Protein AF-A0A6A5UV47-F1 (afdb_monomer)

Foldseek 3Di:
DPPVLLLVLLVLCCVVVVHDSVLSDDDPVLCPPVVVSVQQGQDLVQWAADPVLQKIWRWHQDDPPDPPSPTDIDIGGADPDPSGPSVSCVVSD

Sequence (93 aa):
LVDIVNLNVAFLLAFIGFLRIGKFTYKDLDLKDIRRFRTENLTRRCVIGLATGDYFVLYLLRSKTDLNNEGVNIVITASYNAACLSQHMANLL

Secondary structure (DSSP, 8-state):
---HHHHHHHHHHHHHTT--GGGT---GGGGSSHHHHHHHS--GGGEEE-TTSSEEEEEES--TT-TT---EEEEEE--SSTT-HHHHHTTT-

pLDDT: mean 79.81, std 11.62, range [48.25, 91.56]

Mean predicted aligned error: 7.03 Å

Organism: NCBI:txid1447943

Nearest PDB structures (foldseek):
  8hl4-assembly1_S28E  TM=4.079E-01  e=5.023E+00  Sulfolobus acidocaldarius DSM 639
  7r6s-assembly1_A  TM=2.804E-01  e=4.427E+00  Stenotrophomonas maltophilia K279a

Structure (mmCIF, N/CA/C/O backbone):
data_AF-A0A6A5UV47-F1
#
_entry.id   AF-A0A6A5UV47-F1
#
loop_
_atom_site.group_PDB
_atom_site.id
_atom_site.type_symbol
_atom_site.label_atom_id
_atom_site.label_alt_id
_atom_site.label_comp_id
_atom_site.label_asym_id
_atom_site.label_entity_id
_atom_site.label_seq_id
_atom_site.pdbx_PDB_ins_code
_atom_site.Cartn_x
_atom_site.Cartn_y
_atom_site.Cartn_z
_atom_site.occupancy
_atom_site.B_iso_or_equiv
_atom_site.auth_seq_id
_atom_site.auth_comp_id
_atom_site.auth_asym_id
_atom_site.auth_atom_id
_atom_site.pdbx_PDB_model_num
ATOM 1 N N . LEU A 1 1 ? 13.228 -12.449 11.684 1.00 48.25 1 LEU A N 1
ATOM 2 C CA . LEU A 1 1 ? 13.992 -11.780 10.611 1.00 48.25 1 LEU A CA 1
ATOM 3 C C . LEU A 1 1 ? 13.114 -10.649 10.095 1.00 48.25 1 LEU A C 1
ATOM 5 O O . LEU A 1 1 ? 11.986 -10.937 9.716 1.00 48.25 1 LEU A O 1
ATOM 9 N N . VAL A 1 2 ? 13.541 -9.388 10.182 1.00 57.12 2 VAL A N 1
ATOM 10 C CA . VAL A 1 2 ? 12.795 -8.295 9.535 1.00 57.12 2 VAL A CA 1
ATOM 11 C C . VAL A 1 2 ? 12.918 -8.511 8.032 1.00 57.12 2 VAL A C 1
ATOM 13 O O . VAL A 1 2 ? 14.027 -8.695 7.537 1.00 57.12 2 VAL A O 1
ATOM 16 N N . ASP A 1 3 ? 11.793 -8.544 7.325 1.00 79.31 3 ASP A N 1
ATOM 17 C CA . ASP A 1 3 ? 11.794 -8.616 5.869 1.00 79.31 3 ASP A CA 1
ATOM 18 C C . ASP A 1 3 ? 12.313 -7.277 5.320 1.00 79.31 3 ASP A C 1
ATOM 20 O O . ASP A 1 3 ? 11.584 -6.284 5.241 1.00 79.31 3 ASP A O 1
ATOM 24 N N . ILE A 1 4 ? 13.617 -7.241 5.023 1.00 80.19 4 ILE A N 1
ATOM 25 C CA . ILE A 1 4 ? 14.340 -6.058 4.537 1.00 80.19 4 ILE A CA 1
ATOM 26 C C . ILE A 1 4 ? 13.684 -5.512 3.261 1.00 80.19 4 ILE A C 1
ATOM 28 O O . ILE A 1 4 ? 13.671 -4.299 3.055 1.00 80.19 4 ILE A O 1
ATOM 32 N N . VAL A 1 5 ? 13.086 -6.377 2.434 1.00 78.12 5 VAL A N 1
ATOM 33 C CA . VAL A 1 5 ? 12.408 -5.970 1.198 1.00 78.12 5 VAL A CA 1
ATOM 34 C C . VAL A 1 5 ? 11.158 -5.156 1.522 1.00 78.12 5 VAL A C 1
ATOM 36 O O . VAL A 1 5 ? 11.018 -4.037 1.026 1.00 78.12 5 VAL A O 1
ATOM 39 N N . ASN A 1 6 ? 10.294 -5.657 2.411 1.00 79.69 6 ASN A N 1
ATOM 40 C CA . ASN A 1 6 ? 9.096 -4.922 2.835 1.00 79.69 6 ASN A CA 1
ATOM 41 C C . ASN A 1 6 ? 9.451 -3.594 3.511 1.00 79.69 6 ASN A C 1
ATOM 43 O O . ASN A 1 6 ? 8.771 -2.592 3.292 1.00 79.69 6 ASN A O 1
ATOM 47 N N . LEU A 1 7 ? 10.521 -3.574 4.314 1.00 83.31 7 LEU A N 1
ATOM 48 C CA . LEU A 1 7 ? 10.968 -2.360 4.989 1.00 83.31 7 LEU A CA 1
ATOM 49 C C . LEU A 1 7 ? 11.461 -1.304 3.988 1.00 83.31 7 LEU A C 1
ATOM 51 O O . LEU A 1 7 ? 11.023 -0.156 4.052 1.00 83.31 7 LEU A O 1
ATOM 55 N N . ASN A 1 8 ? 12.319 -1.689 3.040 1.00 84.31 8 ASN A N 1
ATOM 56 C CA . ASN A 1 8 ? 12.830 -0.782 2.010 1.00 84.31 8 ASN A CA 1
ATOM 57 C C . ASN A 1 8 ? 11.696 -0.202 1.166 1.00 84.31 8 ASN A C 1
ATOM 59 O O . ASN A 1 8 ? 11.671 0.998 0.889 1.00 84.31 8 ASN A O 1
ATOM 63 N N . VAL A 1 9 ? 10.718 -1.031 0.807 1.00 82.06 9 VAL A N 1
ATOM 64 C CA . VAL A 1 9 ? 9.581 -0.559 0.022 1.00 82.06 9 VAL A CA 1
ATOM 65 C C . VAL A 1 9 ? 8.686 0.364 0.837 1.00 82.06 9 VAL A C 1
ATOM 67 O O . VAL A 1 9 ? 8.257 1.389 0.317 1.00 82.06 9 VAL A O 1
ATOM 7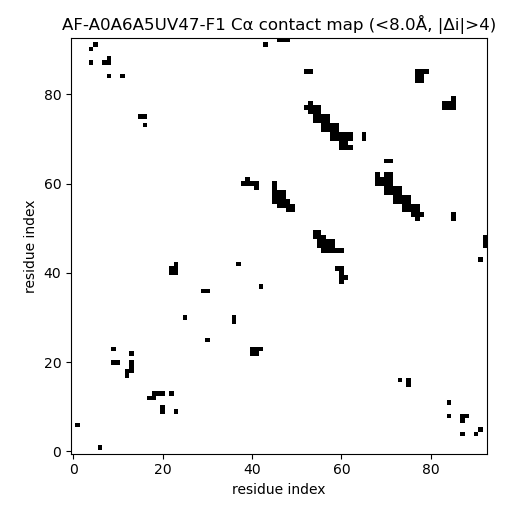0 N N . ALA A 1 10 ? 8.432 0.064 2.111 1.00 86.69 10 ALA A N 1
ATOM 71 C CA . ALA A 1 10 ? 7.671 0.955 2.981 1.00 86.69 10 ALA A CA 1
ATOM 72 C C . ALA A 1 10 ? 8.303 2.354 3.055 1.00 86.69 10 ALA A C 1
ATOM 74 O O . ALA A 1 10 ? 7.593 3.353 2.939 1.00 86.69 10 ALA A O 1
ATOM 75 N N . PHE A 1 11 ? 9.632 2.442 3.184 1.00 86.75 11 PHE A N 1
ATOM 76 C CA . PHE A 1 11 ? 10.343 3.723 3.142 1.00 86.75 11 PHE A CA 1
ATOM 77 C C . PHE A 1 11 ? 10.215 4.425 1.793 1.00 86.75 11 PHE A C 1
ATOM 79 O O . PHE A 1 11 ? 9.963 5.628 1.748 1.00 86.75 11 PHE A O 1
ATOM 86 N N . LEU A 1 12 ? 10.349 3.683 0.700 1.00 83.81 12 LEU A N 1
ATOM 87 C CA . LEU A 1 12 ? 10.304 4.239 -0.644 1.00 83.81 12 LEU A CA 1
ATOM 88 C C . LEU A 1 12 ? 8.898 4.736 -1.022 1.00 83.81 12 LEU A C 1
ATOM 90 O O . LEU A 1 12 ? 8.753 5.840 -1.545 1.00 83.81 12 LEU A O 1
ATOM 94 N N . LEU A 1 13 ? 7.854 3.975 -0.677 1.00 85.75 13 LEU A N 1
ATOM 95 C CA . LEU A 1 13 ? 6.453 4.383 -0.819 1.00 85.75 13 LEU A CA 1
ATOM 96 C C . LEU A 1 13 ? 6.115 5.572 0.075 1.00 85.75 13 LEU A C 1
ATOM 98 O O . LEU A 1 13 ? 5.397 6.472 -0.356 1.00 85.75 13 LEU A O 1
ATOM 102 N N . ALA A 1 14 ? 6.633 5.598 1.306 1.00 89.12 14 ALA A N 1
ATOM 103 C CA . ALA A 1 14 ? 6.470 6.744 2.189 1.00 89.12 14 ALA A CA 1
ATOM 104 C C . ALA A 1 14 ? 7.095 8.006 1.584 1.00 89.12 14 ALA A C 1
ATOM 106 O O . ALA A 1 14 ? 6.455 9.054 1.559 1.00 89.12 14 ALA A O 1
ATOM 107 N N . PHE A 1 15 ? 8.307 7.893 1.040 1.00 87.62 15 PHE A N 1
ATOM 108 C CA . PHE A 1 15 ? 9.002 9.006 0.405 1.00 87.62 15 PHE A CA 1
ATOM 109 C C . PHE A 1 15 ? 8.266 9.514 -0.844 1.00 87.62 15 PHE A C 1
ATOM 111 O O . PHE A 1 15 ? 7.934 10.693 -0.918 1.00 87.62 15 PHE A O 1
ATOM 118 N N . ILE A 1 16 ? 7.948 8.630 -1.793 1.00 84.69 16 ILE A N 1
ATOM 119 C CA . ILE A 1 16 ? 7.361 9.016 -3.089 1.00 84.69 16 ILE A CA 1
ATOM 120 C C . ILE A 1 16 ? 5.890 9.412 -2.966 1.00 84.69 16 ILE A C 1
ATOM 122 O O . ILE A 1 16 ? 5.443 10.349 -3.619 1.00 84.69 16 ILE A O 1
ATOM 126 N N . GLY A 1 17 ? 5.136 8.732 -2.102 1.00 83.69 17 GLY A N 1
ATOM 127 C CA . GLY A 1 17 ? 3.741 9.065 -1.825 1.00 83.69 17 GLY A CA 1
ATOM 128 C C . GLY A 1 17 ? 3.562 10.239 -0.861 1.00 83.69 17 GLY A C 1
ATOM 129 O O . GLY A 1 17 ? 2.425 10.538 -0.501 1.00 83.69 17 GLY A O 1
ATOM 130 N N . PHE A 1 18 ? 4.650 10.867 -0.391 1.00 87.50 18 PHE A N 1
ATOM 131 C CA . PHE A 1 18 ? 4.634 11.888 0.665 1.00 87.50 18 PHE A CA 1
ATOM 132 C C . PHE A 1 18 ? 3.845 11.444 1.913 1.00 87.50 18 PHE A C 1
ATOM 134 O O . PHE A 1 18 ? 3.139 12.222 2.562 1.00 87.50 18 PHE A O 1
ATOM 141 N N . LEU A 1 19 ? 3.955 10.160 2.258 1.00 88.06 19 LEU A N 1
ATOM 142 C CA . LEU A 1 19 ? 3.277 9.548 3.393 1.00 88.06 19 LEU A CA 1
ATOM 143 C C . LEU A 1 19 ? 4.214 9.473 4.596 1.00 88.06 19 LEU A C 1
ATOM 145 O O . LEU A 1 19 ? 5.429 9.336 4.492 1.00 88.06 19 LEU A O 1
ATOM 149 N N . ARG A 1 20 ? 3.629 9.495 5.791 1.00 90.19 20 ARG A N 1
ATOM 150 C CA . ARG A 1 20 ? 4.386 9.218 7.016 1.00 90.19 20 ARG A CA 1
ATOM 151 C C . ARG A 1 20 ? 4.721 7.729 7.077 1.00 90.19 20 ARG A C 1
ATOM 153 O O . ARG A 1 20 ? 3.821 6.912 6.910 1.00 90.19 20 ARG A O 1
ATOM 160 N N . ILE A 1 21 ? 5.959 7.378 7.438 1.00 89.31 21 ILE A N 1
ATOM 161 C CA . ILE A 1 21 ? 6.384 5.972 7.595 1.00 89.31 21 ILE A CA 1
ATOM 162 C C . ILE A 1 21 ? 5.497 5.180 8.569 1.00 89.31 21 ILE A C 1
ATOM 164 O O . ILE A 1 21 ? 5.239 4.000 8.356 1.00 89.31 21 ILE A O 1
ATOM 168 N N . GLY A 1 22 ? 4.922 5.858 9.569 1.00 88.62 22 GLY A N 1
ATOM 169 C CA . GLY A 1 22 ? 3.931 5.295 10.493 1.00 88.62 22 GLY A CA 1
ATOM 170 C C . GLY A 1 22 ? 2.632 4.797 9.845 1.00 88.62 22 GLY A C 1
ATOM 171 O O . GLY A 1 22 ? 1.772 4.282 10.543 1.00 88.62 22 GLY A O 1
ATOM 172 N N . LYS A 1 23 ? 2.448 4.970 8.529 1.00 87.44 23 LYS A N 1
ATOM 173 C CA . LYS A 1 23 ? 1.363 4.342 7.761 1.00 87.44 23 LYS A CA 1
ATOM 174 C C . LYS A 1 23 ? 1.658 2.902 7.352 1.00 87.44 23 LYS A C 1
ATOM 176 O O . LYS A 1 23 ? 0.720 2.199 7.005 1.00 87.44 23 LYS A O 1
ATOM 181 N N . PHE A 1 24 ? 2.920 2.484 7.405 1.00 86.56 24 PHE A N 1
ATOM 182 C CA . PHE A 1 24 ? 3.376 1.147 7.023 1.00 86.56 24 PHE A CA 1
ATOM 183 C C . PHE A 1 24 ? 3.903 0.335 8.213 1.00 86.56 24 PHE A C 1
ATOM 185 O O . PHE A 1 24 ? 4.157 -0.859 8.074 1.00 86.56 24 PHE A O 1
ATOM 192 N N . THR A 1 25 ? 4.083 0.968 9.375 1.00 87.31 25 THR A N 1
ATOM 193 C CA . THR A 1 25 ? 4.497 0.309 10.615 1.00 87.31 25 THR A CA 1
ATOM 194 C C . THR A 1 25 ? 3.318 0.199 11.574 1.00 87.31 25 THR A C 1
ATOM 196 O O . THR A 1 25 ? 2.559 1.148 11.761 1.00 87.31 25 THR A O 1
ATOM 199 N N . TYR A 1 26 ? 3.169 -0.975 12.183 1.00 88.44 26 TYR A N 1
ATOM 200 C CA . TYR A 1 26 ? 2.005 -1.333 12.992 1.00 88.44 26 TYR A CA 1
ATOM 201 C C . TYR A 1 26 ? 2.434 -1.794 14.375 1.00 88.44 26 TYR A C 1
ATOM 203 O O . TYR A 1 26 ? 3.497 -2.397 14.529 1.00 88.44 26 TYR A O 1
ATOM 211 N N . LYS A 1 27 ? 1.603 -1.519 15.377 1.00 88.81 27 LYS A N 1
ATOM 212 C CA . LYS A 1 27 ? 1.759 -2.055 16.729 1.00 88.8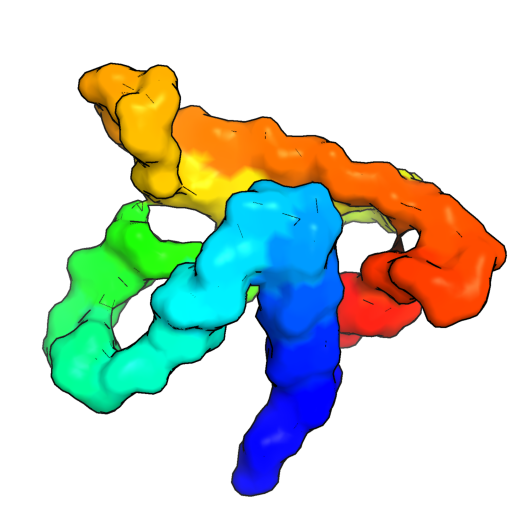1 27 LYS A CA 1
ATOM 213 C C . LYS A 1 27 ? 0.932 -3.328 16.864 1.00 88.81 27 LYS A C 1
ATOM 215 O O . LYS A 1 27 ? -0.114 -3.463 16.235 1.00 88.81 27 LYS A O 1
ATOM 220 N N . ASP A 1 28 ? 1.319 -4.209 17.780 1.00 88.75 28 ASP A N 1
ATOM 221 C CA . ASP A 1 28 ? 0.566 -5.444 18.053 1.00 88.75 28 ASP A CA 1
ATOM 222 C C . ASP A 1 28 ? -0.893 -5.176 18.450 1.00 88.75 28 ASP A C 1
ATOM 224 O O . ASP A 1 28 ? -1.797 -5.945 18.129 1.00 88.75 28 ASP A O 1
ATOM 228 N N . LEU A 1 29 ? -1.144 -4.046 19.120 1.00 88.31 29 LEU A N 1
ATOM 229 C CA . LEU A 1 29 ? -2.4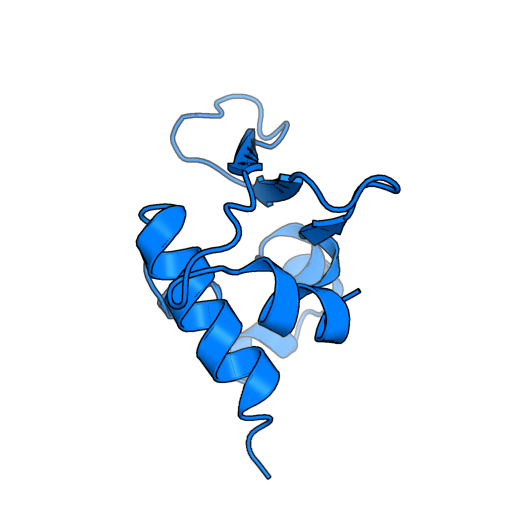94 -3.610 19.479 1.00 88.31 29 LEU A CA 1
ATOM 230 C C . LEU A 1 29 ? -3.375 -3.336 18.255 1.00 88.31 29 LEU A C 1
ATOM 232 O O . LEU A 1 29 ? -4.575 -3.596 18.323 1.00 88.31 29 LEU A O 1
ATOM 236 N N . ASP A 1 30 ? -2.794 -2.867 17.149 1.00 83.94 30 ASP A N 1
ATOM 237 C CA . ASP A 1 30 ? -3.528 -2.582 15.914 1.00 83.94 30 ASP A CA 1
ATOM 238 C C . ASP A 1 30 ? -4.029 -3.880 15.260 1.00 83.94 30 ASP A C 1
ATOM 240 O O . ASP A 1 30 ? -5.037 -3.877 14.559 1.00 83.94 30 ASP A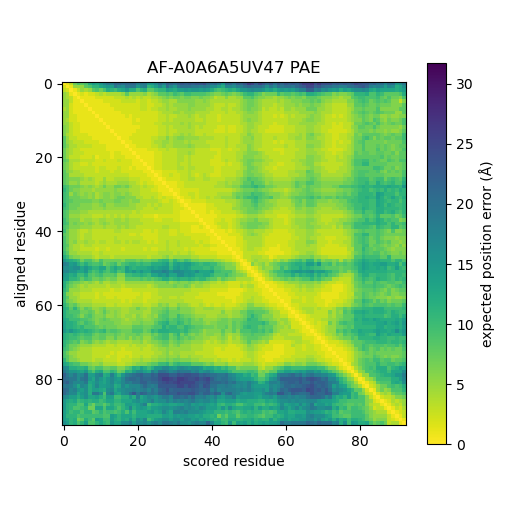 O 1
ATOM 244 N N . LEU A 1 31 ? -3.362 -5.007 15.533 1.00 86.31 31 LEU A N 1
ATOM 245 C CA . LEU A 1 31 ? -3.680 -6.323 14.978 1.00 86.31 31 LEU A CA 1
ATOM 246 C C . LEU A 1 31 ? -4.755 -7.082 15.773 1.00 86.31 31 LEU A C 1
ATOM 248 O O . LEU A 1 31 ? -5.219 -8.125 15.312 1.00 86.31 31 LEU A O 1
ATOM 252 N N . LYS A 1 32 ? -5.181 -6.573 16.940 1.00 91.12 32 LYS A N 1
ATOM 253 C CA . LYS A 1 32 ? -6.215 -7.219 17.773 1.00 91.12 32 LYS A CA 1
ATOM 254 C C . LYS A 1 32 ? -7.571 -7.312 17.073 1.00 91.12 32 LYS A C 1
ATOM 256 O O . LYS A 1 32 ? -8.271 -8.305 17.240 1.00 91.12 32 LYS A O 1
ATOM 261 N N . ASP A 1 33 ? -7.926 -6.304 16.279 1.00 91.38 33 ASP A N 1
ATOM 262 C CA . ASP A 1 33 ? -9.111 -6.320 15.419 1.00 91.38 33 ASP A CA 1
ATOM 263 C C . ASP A 1 33 ? -8.677 -6.369 13.953 1.00 91.38 33 ASP A C 1
ATOM 265 O O . ASP A 1 33 ? -8.525 -5.351 13.279 1.00 91.38 33 ASP A O 1
ATOM 269 N N . ILE A 1 34 ? -8.478 -7.587 13.447 1.00 88.62 34 ILE A N 1
ATOM 270 C CA . ILE A 1 34 ? -7.986 -7.829 12.084 1.00 88.62 34 ILE A CA 1
ATOM 271 C C . ILE A 1 34 ? -8.932 -7.249 11.023 1.00 88.62 34 ILE A C 1
ATOM 273 O O . ILE A 1 34 ? -8.474 -6.810 9.963 1.00 88.62 34 ILE A O 1
ATOM 277 N N . ARG A 1 35 ? -10.250 -7.253 11.274 1.00 87.94 35 ARG A N 1
ATOM 278 C CA . ARG A 1 35 ? -11.232 -6.747 10.304 1.00 87.94 35 ARG A CA 1
ATOM 279 C C . ARG A 1 35 ? -11.052 -5.250 10.136 1.00 87.94 35 ARG A C 1
ATOM 281 O O . ARG A 1 35 ? -10.825 -4.793 9.015 1.00 87.94 35 ARG A O 1
ATOM 288 N N . ARG A 1 36 ? -11.062 -4.526 11.257 1.00 86.81 36 ARG A N 1
ATOM 289 C CA . ARG A 1 36 ? -10.826 -3.085 11.279 1.00 86.81 36 ARG A CA 1
ATOM 290 C C . ARG A 1 36 ? -9.437 -2.736 10.758 1.00 86.81 36 ARG A C 1
ATOM 292 O O . ARG A 1 36 ? -9.301 -1.827 9.941 1.00 86.81 36 ARG A O 1
ATOM 299 N N . PHE A 1 37 ? -8.424 -3.501 11.164 1.00 89.00 37 PHE A N 1
ATOM 300 C CA . PHE A 1 37 ? -7.048 -3.310 10.730 1.00 89.00 37 PHE A CA 1
ATOM 301 C C . PHE A 1 37 ? -6.943 -3.308 9.210 1.00 89.00 37 PHE A C 1
ATOM 303 O O . PHE A 1 37 ? -6.411 -2.363 8.634 1.00 89.00 37 PHE A O 1
ATOM 310 N N . ARG A 1 38 ? -7.504 -4.333 8.556 1.00 85.44 38 ARG A N 1
ATOM 311 C CA . ARG A 1 38 ? -7.488 -4.435 7.098 1.00 85.44 38 ARG A CA 1
ATOM 312 C C . ARG A 1 38 ? -8.158 -3.215 6.473 1.00 85.44 38 ARG A C 1
ATOM 314 O O . ARG A 1 38 ? -7.566 -2.618 5.581 1.00 85.44 38 ARG A O 1
ATOM 321 N N . THR A 1 39 ? -9.351 -2.832 6.925 1.00 85.19 39 THR A N 1
ATOM 322 C CA . THR A 1 39 ? -10.136 -1.738 6.324 1.00 85.19 39 THR A CA 1
ATOM 323 C C . THR A 1 39 ? -9.569 -0.340 6.548 1.00 85.19 39 THR A C 1
ATOM 325 O O . THR A 1 39 ? -9.848 0.540 5.744 1.00 85.19 39 THR A O 1
ATOM 328 N N . GLU A 1 40 ? -8.789 -0.118 7.607 1.00 84.19 40 GLU A N 1
ATOM 329 C CA . GLU A 1 40 ? -8.315 1.226 7.970 1.00 84.19 40 GLU A CA 1
ATOM 330 C C . GLU A 1 40 ? -6.822 1.455 7.693 1.00 84.19 40 GLU A C 1
ATOM 332 O O . GLU A 1 40 ? -6.392 2.609 7.627 1.00 84.19 40 GLU A O 1
ATOM 337 N N . ASN A 1 41 ? -6.031 0.391 7.510 1.00 87.94 41 ASN A N 1
ATOM 338 C CA . ASN A 1 41 ? -4.575 0.483 7.389 1.00 87.94 41 ASN A CA 1
ATOM 339 C C . ASN A 1 41 ? -4.037 0.083 6.012 1.00 87.94 41 ASN A C 1
ATOM 341 O O . ASN A 1 41 ? -4.611 -0.728 5.280 1.00 87.94 41 ASN A O 1
ATOM 345 N N . LEU A 1 42 ? -2.882 0.660 5.681 1.00 88.69 42 LEU A N 1
ATOM 346 C CA . LEU A 1 42 ? -2.241 0.544 4.379 1.00 88.69 42 LEU A CA 1
ATOM 347 C C . LEU A 1 42 ? -1.408 -0.737 4.271 1.00 88.69 42 LEU A C 1
ATOM 349 O O . LEU A 1 42 ? -0.204 -0.772 4.513 1.00 88.69 42 LEU A O 1
ATOM 353 N N . THR A 1 43 ? -2.056 -1.829 3.908 1.00 87.88 43 THR A N 1
ATOM 354 C CA . THR A 1 43 ? -1.391 -3.136 3.802 1.00 87.88 43 THR A CA 1
ATOM 355 C C . THR A 1 43 ? -0.934 -3.417 2.368 1.00 87.88 43 THR A C 1
ATOM 357 O O . THR A 1 43 ? -1.291 -2.692 1.444 1.00 87.88 43 THR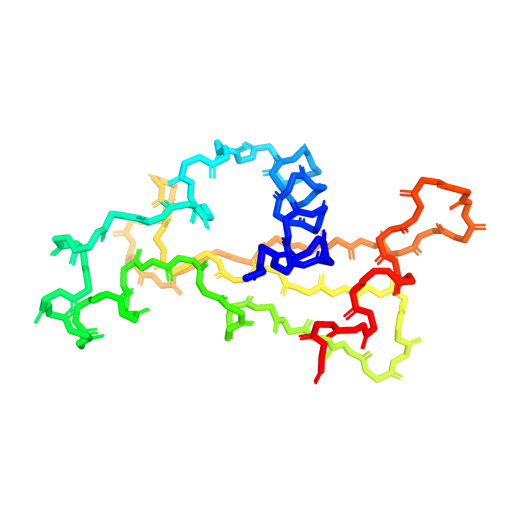 A O 1
ATOM 360 N N . ARG A 1 44 ? -0.189 -4.510 2.148 1.00 83.00 44 ARG A N 1
ATOM 361 C CA . ARG A 1 44 ? 0.250 -4.949 0.805 1.00 83.00 44 ARG A CA 1
ATOM 362 C C . ARG A 1 44 ? -0.906 -5.051 -0.204 1.00 83.00 44 ARG A C 1
ATOM 364 O O . ARG A 1 44 ? -0.713 -4.758 -1.370 1.00 83.00 44 ARG A O 1
ATOM 371 N N . ARG A 1 45 ? -2.129 -5.355 0.250 1.00 86.31 45 ARG A N 1
ATOM 372 C CA . ARG A 1 45 ? -3.340 -5.411 -0.597 1.00 86.31 45 ARG A CA 1
ATOM 373 C C . ARG A 1 45 ? -3.722 -4.075 -1.250 1.00 86.31 45 ARG A C 1
ATOM 375 O O . ARG A 1 45 ? -4.524 -4.054 -2.171 1.00 86.31 45 ARG A O 1
ATOM 382 N N . CYS A 1 46 ? -3.224 -2.970 -0.703 1.00 88.38 46 CYS A N 1
ATOM 383 C CA . CYS A 1 46 ? -3.452 -1.624 -1.212 1.00 88.38 46 CYS A CA 1
ATOM 384 C C . CYS A 1 46 ? -2.496 -1.275 -2.355 1.00 88.38 46 CYS A C 1
ATOM 386 O O . CYS A 1 46 ? -2.625 -0.210 -2.947 1.00 88.38 46 CYS A O 1
ATOM 388 N N . VAL A 1 47 ? -1.524 -2.139 -2.640 1.00 86.69 47 VAL A N 1
ATOM 389 C CA . VAL A 1 47 ? -0.615 -2.010 -3.769 1.00 86.69 47 VAL A CA 1
ATOM 390 C C . VAL A 1 47 ? -1.184 -2.817 -4.927 1.00 86.69 47 VAL A C 1
ATOM 392 O O . VAL A 1 47 ? -1.362 -4.028 -4.818 1.00 86.69 47 VAL A O 1
ATOM 395 N N . ILE A 1 48 ? -1.460 -2.144 -6.038 1.00 86.62 48 ILE A N 1
ATOM 396 C CA . ILE A 1 48 ? -1.983 -2.752 -7.259 1.00 86.62 48 ILE A CA 1
ATOM 397 C C . ILE A 1 48 ? -0.918 -2.595 -8.340 1.00 86.62 48 ILE A C 1
ATOM 399 O O . ILE A 1 48 ? -0.661 -1.490 -8.823 1.00 86.62 48 ILE A O 1
ATOM 403 N N . GLY A 1 49 ? -0.277 -3.707 -8.689 1.00 77.06 49 GLY A N 1
ATOM 404 C CA . GLY A 1 49 ? 0.633 -3.789 -9.825 1.00 77.06 49 GLY A CA 1
ATOM 405 C C . GLY A 1 49 ? -0.135 -3.950 -11.128 1.00 77.06 49 GLY A C 1
ATOM 406 O O . GLY A 1 49 ? -1.155 -4.637 -11.169 1.00 77.06 49 GLY A O 1
ATOM 407 N N . LEU A 1 50 ? 0.355 -3.327 -12.196 1.00 71.25 50 LEU A N 1
ATOM 408 C CA . LEU A 1 50 ? -0.223 -3.462 -13.530 1.00 71.25 50 LEU A CA 1
ATOM 409 C C . LEU A 1 50 ? 0.686 -4.290 -14.427 1.00 71.25 50 LEU A C 1
ATOM 411 O O . LEU A 1 50 ? 1.903 -4.293 -14.259 1.00 71.25 50 LEU A O 1
ATOM 415 N N . ALA A 1 51 ? 0.074 -4.993 -15.381 1.00 67.31 51 ALA A N 1
ATOM 416 C CA . ALA A 1 51 ? 0.728 -6.023 -16.188 1.00 67.31 51 ALA A CA 1
ATOM 417 C C . ALA A 1 51 ? 1.956 -5.528 -16.971 1.00 67.31 51 ALA A C 1
ATOM 419 O O . ALA A 1 51 ? 2.842 -6.324 -17.265 1.00 67.31 51 ALA A O 1
ATOM 420 N N . THR A 1 52 ? 2.025 -4.235 -17.295 1.00 69.50 52 THR A N 1
ATOM 421 C CA . THR A 1 52 ? 3.157 -3.659 -18.031 1.00 69.50 52 THR A CA 1
ATOM 422 C C . THR A 1 52 ? 4.344 -3.303 -17.133 1.00 69.50 52 THR A C 1
ATOM 424 O O . THR A 1 52 ? 5.449 -3.132 -17.631 1.00 69.50 52 THR A O 1
ATOM 427 N N . GLY A 1 53 ? 4.153 -3.211 -15.810 1.00 69.50 53 GLY A N 1
ATOM 428 C CA . GLY A 1 53 ? 5.211 -2.860 -14.853 1.00 69.50 53 GLY A CA 1
ATOM 429 C C . GLY A 1 53 ? 5.657 -1.392 -14.885 1.00 69.50 53 GLY A C 1
ATOM 430 O O . GLY A 1 53 ? 6.494 -0.997 -14.074 1.00 69.50 53 GLY A O 1
ATOM 431 N N . ASP A 1 54 ? 5.081 -0.572 -15.769 1.00 76.75 54 ASP A N 1
ATOM 432 C CA . ASP A 1 54 ? 5.466 0.835 -15.954 1.00 76.75 54 ASP A CA 1
ATOM 433 C C . ASP A 1 54 ? 4.990 1.737 -14.813 1.00 76.75 54 ASP A C 1
ATOM 435 O O . ASP A 1 54 ? 5.511 2.830 -14.595 1.00 76.75 54 ASP A O 1
ATOM 439 N N . TYR A 1 55 ? 3.973 1.302 -14.076 1.00 80.44 55 TYR A N 1
ATOM 440 C CA . TYR A 1 55 ? 3.463 1.992 -12.905 1.00 80.44 55 TYR A CA 1
ATOM 441 C C . TYR A 1 55 ? 2.718 1.024 -11.993 1.00 80.44 55 TYR A C 1
ATOM 443 O O . TYR A 1 55 ? 2.299 -0.066 -12.388 1.00 80.44 55 TYR A O 1
ATOM 451 N N . PHE A 1 56 ? 2.536 1.449 -10.753 1.00 84.75 56 PHE A N 1
ATOM 452 C CA . PHE A 1 56 ? 1.658 0.789 -9.805 1.00 84.75 56 PHE A CA 1
ATOM 453 C C . PHE A 1 56 ? 0.788 1.831 -9.110 1.00 84.75 56 PHE A C 1
ATOM 455 O O . PHE A 1 56 ? 1.080 3.031 -9.107 1.00 84.75 56 PHE A O 1
ATOM 462 N N . VAL A 1 57 ? -0.304 1.359 -8.525 1.00 88.69 57 VAL A N 1
ATOM 463 C CA . VAL A 1 57 ? -1.244 2.200 -7.796 1.00 88.69 57 VAL A CA 1
ATOM 464 C C . VAL A 1 57 ? -1.176 1.846 -6.323 1.00 88.69 57 VAL A C 1
ATOM 466 O O . VAL A 1 57 ? -1.292 0.683 -5.941 1.00 88.69 57 VAL A O 1
ATOM 469 N N . LEU A 1 58 ? -0.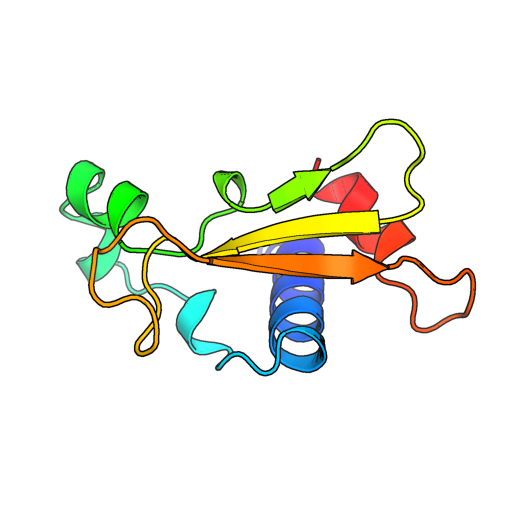990 2.863 -5.490 1.00 90.62 58 LEU A N 1
ATOM 470 C CA . LEU A 1 58 ? -1.163 2.766 -4.052 1.00 90.62 58 LEU A CA 1
ATOM 471 C C . LEU A 1 58 ? -2.544 3.320 -3.693 1.00 90.62 58 LEU A C 1
ATOM 473 O O . LEU A 1 58 ? -2.777 4.527 -3.757 1.00 90.62 58 LEU A O 1
ATOM 477 N N . TYR A 1 59 ? -3.455 2.434 -3.311 1.00 91.56 59 TYR A N 1
ATOM 478 C CA . TYR A 1 59 ? -4.808 2.783 -2.901 1.00 91.56 59 TYR A CA 1
ATOM 479 C C . TYR A 1 59 ? -4.867 3.102 -1.403 1.00 91.56 59 TYR A C 1
ATOM 481 O O . TYR A 1 59 ? -4.765 2.228 -0.537 1.00 91.56 59 TYR A O 1
ATOM 489 N N . LEU A 1 60 ? -5.049 4.378 -1.082 1.00 89.75 60 LEU A N 1
ATOM 490 C CA . LEU A 1 60 ? -5.264 4.851 0.275 1.00 89.75 60 LEU A CA 1
ATOM 491 C C . LEU A 1 60 ? -6.731 4.672 0.659 1.00 89.75 60 LEU A C 1
ATOM 493 O O . LEU A 1 60 ? -7.580 5.436 0.222 1.00 89.75 60 LEU A O 1
ATOM 497 N N . LEU A 1 61 ? -7.009 3.719 1.548 1.00 86.69 61 LEU A N 1
ATOM 498 C CA . LEU A 1 61 ? -8.359 3.443 2.065 1.00 86.69 61 LEU A CA 1
ATOM 499 C C . LEU A 1 61 ? -9.005 4.638 2.783 1.00 86.69 61 LEU A C 1
ATOM 501 O O . LEU A 1 61 ? -10.223 4.717 2.867 1.00 86.69 61 LEU A O 1
ATOM 505 N N . ARG A 1 62 ? -8.189 5.536 3.348 1.00 82.00 62 ARG A N 1
ATOM 506 C CA . ARG A 1 62 ? -8.646 6.782 3.969 1.00 82.00 62 ARG A CA 1
ATOM 507 C C . ARG A 1 62 ? -7.682 7.912 3.665 1.00 82.00 62 ARG A C 1
ATOM 509 O O . ARG A 1 62 ? -6.489 7.814 3.971 1.00 82.00 62 ARG A O 1
ATOM 516 N N . SER A 1 63 ? -8.221 9.010 3.154 1.00 81.81 63 SER A N 1
ATOM 517 C CA . SER A 1 63 ? -7.507 10.273 2.997 1.00 81.81 63 SER A CA 1
ATOM 518 C C . SER A 1 63 ? -8.244 11.387 3.726 1.00 81.81 63 SER A C 1
ATOM 520 O O . SER A 1 63 ? -9.465 11.397 3.799 1.00 81.81 63 SER A O 1
ATOM 522 N N . LYS A 1 64 ? -7.503 12.375 4.233 1.00 81.00 64 LYS A N 1
ATOM 523 C CA . LYS A 1 64 ? -8.111 13.593 4.795 1.00 81.00 64 LYS A CA 1
ATOM 524 C C . LYS A 1 64 ? -8.852 14.422 3.743 1.00 81.00 64 LYS A C 1
ATOM 526 O O . LYS A 1 64 ? -9.684 15.242 4.101 1.00 81.00 64 LYS A O 1
ATOM 531 N N . THR A 1 65 ? -8.498 14.243 2.473 1.00 80.94 65 THR A N 1
ATOM 532 C CA . THR A 1 65 ? -9.116 14.931 1.333 1.00 80.94 65 THR A CA 1
ATOM 533 C C . THR A 1 65 ? -10.328 14.182 0.786 1.00 80.94 65 THR A C 1
ATOM 535 O O . THR A 1 65 ? -11.016 14.703 -0.081 1.00 80.94 65 THR A O 1
ATOM 538 N N . ASP A 1 66 ? -10.568 12.960 1.261 1.00 83.19 66 ASP A N 1
ATOM 539 C CA . ASP A 1 66 ? -11.648 12.096 0.809 1.00 83.19 66 ASP A CA 1
ATOM 540 C C . ASP A 1 66 ? -12.806 12.169 1.806 1.00 83.19 66 ASP A C 1
ATOM 542 O O . ASP A 1 66 ? -12.840 11.476 2.822 1.00 83.19 66 ASP A O 1
ATOM 546 N N . LEU A 1 67 ? -13.734 13.082 1.521 1.00 83.25 67 LEU A N 1
ATOM 547 C CA . LEU A 1 67 ? -14.892 13.353 2.372 1.00 83.25 67 LEU A CA 1
ATOM 548 C C . LEU A 1 67 ? -15.885 12.181 2.407 1.00 83.25 67 LEU A C 1
ATOM 550 O O . LEU A 1 67 ? -16.614 12.038 3.388 1.00 83.25 67 LEU A O 1
ATOM 554 N N . ASN A 1 68 ? -15.888 11.336 1.374 1.00 86.31 68 ASN A N 1
ATOM 555 C CA . ASN A 1 68 ? -16.837 10.234 1.224 1.00 86.31 68 ASN A CA 1
ATOM 556 C C . ASN A 1 68 ? -16.275 8.890 1.719 1.00 86.31 68 ASN A C 1
ATOM 558 O O . ASN A 1 68 ? -17.017 7.911 1.781 1.00 86.31 68 ASN A O 1
ATOM 562 N N . ASN A 1 69 ? -14.999 8.839 2.125 1.00 79.56 69 ASN A N 1
ATOM 563 C CA . ASN A 1 69 ? -14.273 7.605 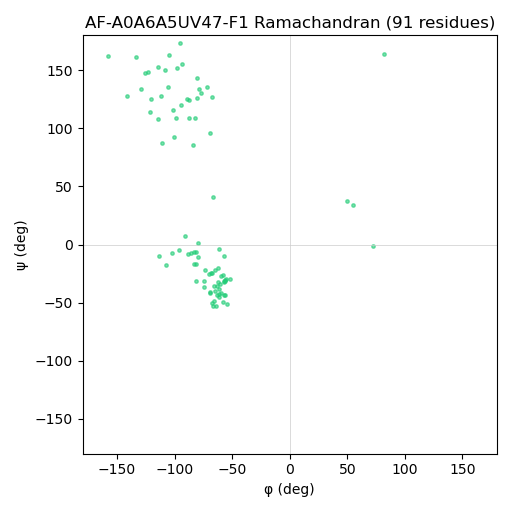2.451 1.00 79.56 69 ASN A CA 1
ATOM 564 C C . ASN A 1 69 ? -14.288 6.575 1.302 1.00 79.56 69 ASN A C 1
ATOM 566 O O . ASN A 1 69 ? -14.335 5.367 1.547 1.00 79.56 69 ASN A O 1
ATOM 570 N N . GLU A 1 70 ? -14.260 7.047 0.056 1.00 86.19 70 GLU A N 1
ATOM 571 C CA . GLU A 1 70 ? -14.190 6.203 -1.144 1.00 86.19 70 GLU A CA 1
ATOM 572 C C . GLU A 1 70 ? -12.765 5.737 -1.470 1.00 86.19 70 GLU A C 1
ATOM 574 O O . GLU A 1 70 ? -12.572 4.906 -2.350 1.00 86.19 70 GLU A O 1
ATOM 579 N N . GLY A 1 71 ? -11.771 6.239 -0.743 1.00 88.06 71 GLY A N 1
ATOM 580 C CA . GLY A 1 71 ? -10.356 6.006 -0.954 1.00 88.06 71 GLY A CA 1
ATOM 581 C C . GLY A 1 71 ? -9.748 6.889 -2.046 1.00 88.06 71 GLY A C 1
ATOM 582 O O . GLY A 1 71 ? -10.427 7.508 -2.861 1.00 88.06 71 GLY A O 1
ATOM 583 N N . VAL A 1 72 ? -8.416 6.972 -2.058 1.00 89.94 72 VAL A N 1
ATOM 584 C CA . VAL A 1 72 ? -7.654 7.780 -3.024 1.00 89.94 72 VAL A CA 1
ATOM 585 C C . VAL A 1 72 ? -6.567 6.936 -3.667 1.00 89.94 72 VAL A C 1
ATOM 587 O O . VAL A 1 72 ? -5.806 6.259 -2.979 1.00 89.94 72 VAL A O 1
ATOM 590 N N . ASN A 1 73 ? -6.451 7.020 -4.989 1.00 91.12 73 ASN A N 1
ATOM 591 C CA . ASN A 1 73 ? -5.373 6.387 -5.739 1.00 91.12 73 ASN A CA 1
ATOM 592 C C . ASN A 1 73 ? -4.169 7.325 -5.850 1.00 91.12 73 ASN A C 1
ATOM 594 O O . ASN A 1 73 ? -4.289 8.434 -6.367 1.00 91.12 73 ASN A O 1
ATOM 598 N N . ILE A 1 74 ? -2.998 6.853 -5.427 1.00 89.12 74 ILE A N 1
ATOM 599 C CA . ILE A 1 74 ? -1.714 7.461 -5.773 1.00 89.12 74 ILE A CA 1
ATOM 600 C C . ILE A 1 74 ? -1.097 6.616 -6.883 1.00 89.12 74 ILE A C 1
ATOM 602 O O . ILE A 1 74 ? -0.784 5.443 -6.678 1.00 89.12 74 ILE A O 1
ATOM 606 N N . VAL A 1 75 ? -0.930 7.210 -8.062 1.00 88.62 75 VAL A N 1
ATOM 607 C CA . VAL A 1 75 ? -0.263 6.568 -9.200 1.00 88.62 75 VAL A CA 1
ATOM 608 C C . VAL A 1 75 ? 1.231 6.834 -9.097 1.00 88.62 75 VAL A C 1
ATOM 610 O O . VAL A 1 75 ? 1.649 7.988 -9.022 1.00 88.62 75 VAL A O 1
ATOM 613 N N . ILE A 1 76 ? 2.033 5.772 -9.095 1.00 83.88 76 ILE A N 1
ATOM 614 C CA . ILE A 1 76 ? 3.487 5.870 -9.010 1.00 83.88 76 ILE A CA 1
ATOM 615 C C . ILE A 1 76 ? 4.094 5.202 -10.238 1.00 83.88 76 ILE A C 1
AT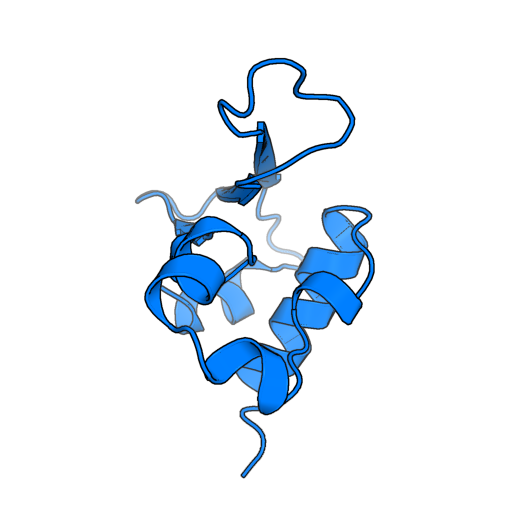OM 617 O O . ILE A 1 76 ? 3.985 3.991 -10.427 1.00 83.88 76 ILE A O 1
ATOM 621 N N . THR A 1 77 ? 4.740 6.009 -11.074 1.00 80.56 77 THR A N 1
ATOM 622 C CA . THR A 1 77 ? 5.428 5.550 -12.282 1.00 80.56 77 THR A CA 1
ATOM 623 C C . THR A 1 77 ? 6.782 4.942 -11.934 1.00 80.56 77 THR A C 1
ATOM 625 O O . THR A 1 77 ? 7.567 5.538 -11.192 1.00 80.56 77 THR A O 1
ATOM 628 N N . ALA A 1 78 ? 7.080 3.782 -12.505 1.00 70.31 78 ALA A N 1
ATOM 629 C CA . ALA A 1 78 ? 8.405 3.192 -12.491 1.00 70.31 78 ALA A CA 1
ATOM 630 C C . ALA A 1 78 ? 9.273 3.853 -13.574 1.00 70.31 78 ALA A C 1
ATOM 632 O O . ALA A 1 78 ? 8.908 3.896 -14.742 1.00 70.31 78 ALA A O 1
ATOM 633 N N . SER A 1 79 ? 10.444 4.365 -13.193 1.00 64.31 79 SER A N 1
ATOM 634 C CA . SER A 1 79 ? 11.454 4.878 -14.129 1.00 64.31 79 SER A CA 1
ATOM 635 C C . SER A 1 79 ? 12.745 4.098 -13.937 1.00 64.31 79 SER A C 1
ATOM 637 O O . SER A 1 79 ? 13.218 4.035 -12.812 1.00 64.31 79 SER A O 1
ATOM 639 N N . TYR A 1 80 ? 13.309 3.494 -14.986 1.00 56.06 80 TYR A N 1
ATOM 640 C CA . TYR A 1 80 ? 14.441 2.543 -14.961 1.00 56.06 80 TYR A CA 1
ATOM 641 C C . TYR A 1 80 ? 15.811 3.123 -14.515 1.00 56.06 80 TYR A C 1
ATOM 643 O O . TYR A 1 80 ? 16.845 2.787 -15.082 1.00 56.06 80 TYR A O 1
ATOM 651 N N . ASN A 1 81 ? 15.857 3.982 -13.497 1.00 54.97 81 ASN A N 1
ATOM 652 C CA . ASN A 1 81 ? 17.091 4.464 -12.869 1.00 54.97 81 ASN A CA 1
ATOM 653 C C . ASN A 1 81 ? 17.328 3.791 -11.508 1.00 54.97 81 ASN A C 1
ATOM 655 O O . ASN A 1 81 ? 16.409 3.249 -10.913 1.00 54.97 81 ASN A O 1
ATOM 659 N N . ALA A 1 82 ? 18.550 3.857 -10.970 1.00 49.19 82 ALA A N 1
ATOM 660 C CA . ALA A 1 82 ? 18.946 3.195 -9.712 1.00 49.19 82 ALA A CA 1
ATOM 661 C C . ALA A 1 82 ? 18.111 3.570 -8.460 1.00 49.19 82 ALA A C 1
ATOM 663 O O . ALA A 1 82 ? 18.232 2.927 -7.423 1.00 49.19 82 ALA A O 1
ATOM 664 N N . ALA A 1 83 ? 17.247 4.585 -8.555 1.00 55.38 83 ALA A N 1
ATOM 665 C CA . ALA A 1 83 ? 16.257 4.951 -7.540 1.00 55.38 83 ALA A CA 1
ATOM 666 C C . ALA A 1 83 ? 14.880 4.264 -7.732 1.00 55.38 83 ALA A C 1
ATOM 668 O O . ALA A 1 83 ? 13.910 4.637 -7.072 1.00 55.38 83 ALA A O 1
ATOM 669 N N . CYS A 1 84 ? 14.749 3.319 -8.670 1.00 57.34 84 CYS A N 1
ATOM 670 C CA . CYS A 1 84 ? 13.453 2.813 -9.113 1.00 57.34 84 CYS A CA 1
ATOM 671 C C . CYS A 1 84 ? 12.806 1.824 -8.143 1.00 57.34 84 CYS A C 1
ATOM 673 O O . CYS A 1 84 ? 13.376 0.796 -7.781 1.00 57.34 84 CYS A O 1
ATOM 675 N N . LEU A 1 85 ? 11.534 2.090 -7.846 1.00 57.59 85 LEU A N 1
ATOM 676 C CA . LEU A 1 85 ? 10.612 1.187 -7.162 1.00 57.59 85 LEU A CA 1
ATOM 677 C C . LEU A 1 85 ? 10.438 -0.168 -7.846 1.00 57.59 85 LEU A C 1
ATOM 679 O O . LEU A 1 85 ? 10.159 -1.132 -7.144 1.00 57.59 85 LEU A O 1
ATOM 683 N N . SER A 1 86 ? 10.558 -0.271 -9.173 1.00 57.19 86 SER A N 1
ATOM 684 C CA . SER A 1 86 ? 10.112 -1.461 -9.918 1.00 57.19 86 SER A CA 1
ATOM 685 C C . SER A 1 86 ? 10.771 -2.757 -9.446 1.00 57.19 86 SER A C 1
ATOM 687 O O . SER A 1 86 ? 10.072 -3.743 -9.226 1.00 57.19 86 SER A O 1
ATOM 689 N N . GLN A 1 87 ? 12.085 -2.748 -9.196 1.00 59.19 87 GLN A N 1
ATOM 690 C CA . GLN A 1 87 ? 12.809 -3.931 -8.713 1.00 59.19 87 GLN A CA 1
ATOM 691 C C . GLN A 1 87 ? 12.384 -4.360 -7.305 1.00 59.19 87 GLN A C 1
ATOM 693 O O . GLN A 1 87 ? 12.320 -5.552 -7.016 1.00 59.19 87 GLN A O 1
ATOM 698 N N . HIS A 1 88 ? 12.067 -3.411 -6.423 1.00 61.78 88 HIS A N 1
ATOM 699 C CA . HIS A 1 88 ? 11.615 -3.733 -5.070 1.00 61.78 88 HIS A CA 1
ATOM 700 C C . HIS A 1 88 ? 10.124 -4.095 -5.022 1.00 61.78 88 HIS A C 1
ATOM 702 O O . HIS A 1 88 ? 9.719 -4.935 -4.221 1.00 61.78 88 HIS A O 1
ATOM 708 N N . 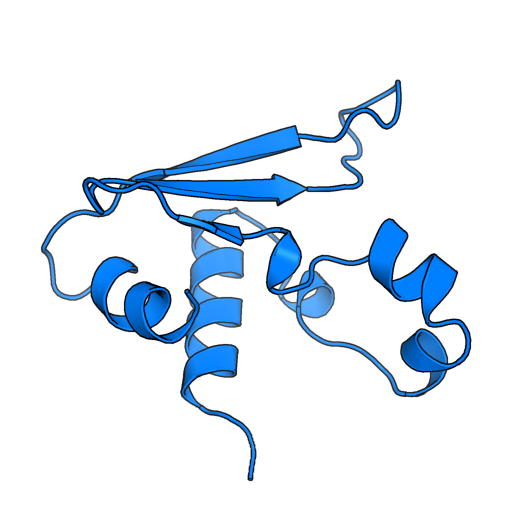MET A 1 89 ? 9.320 -3.502 -5.906 1.00 63.19 89 MET A N 1
ATOM 709 C CA . MET A 1 89 ? 7.882 -3.739 -6.021 1.00 63.19 89 MET A CA 1
ATOM 710 C C . MET A 1 89 ? 7.551 -5.076 -6.673 1.00 63.19 89 MET A C 1
ATOM 712 O O . MET A 1 89 ? 6.562 -5.688 -6.287 1.00 63.19 89 MET A O 1
ATOM 716 N N . ALA A 1 90 ? 8.383 -5.572 -7.594 1.00 61.97 90 ALA A N 1
ATOM 717 C CA . ALA A 1 90 ? 8.220 -6.909 -8.166 1.00 61.97 90 ALA A CA 1
ATOM 718 C C . ALA A 1 90 ? 8.219 -8.011 -7.089 1.00 61.97 90 ALA A C 1
ATOM 720 O O . ALA A 1 90 ? 7.499 -8.992 -7.216 1.00 61.97 90 ALA A O 1
ATOM 721 N N . ASN A 1 91 ? 8.956 -7.813 -5.991 1.00 62.69 91 ASN A N 1
ATOM 722 C CA . ASN A 1 91 ? 8.974 -8.739 -4.851 1.00 62.69 91 ASN A CA 1
ATOM 723 C C . ASN A 1 91 ? 7.752 -8.582 -3.916 1.00 62.69 91 ASN A C 1
ATOM 725 O O . ASN A 1 91 ? 7.535 -9.395 -3.013 1.00 62.69 91 ASN A O 1
ATOM 729 N N . LEU A 1 92 ? 6.972 -7.513 -4.106 1.00 59.03 92 LEU A N 1
ATOM 730 C CA . LEU A 1 92 ? 5.758 -7.178 -3.359 1.00 59.03 92 LEU A CA 1
ATOM 731 C C . LEU A 1 92 ? 4.458 -7.488 -4.107 1.00 59.03 92 LEU A C 1
ATOM 733 O O . LEU A 1 92 ? 3.387 -7.391 -3.506 1.00 59.03 92 LEU A O 1
ATOM 737 N N . LEU A 1 93 ? 4.525 -7.877 -5.372 1.00 57.19 93 LEU A N 1
ATOM 738 C CA . LEU A 1 93 ? 3.397 -8.488 -6.079 1.00 57.19 93 LEU A CA 1
ATOM 739 C C . LEU A 1 93 ? 3.413 -10.009 -5.891 1.00 57.19 93 LEU A C 1
ATOM 741 O O . LEU A 1 93 ? 2.358 -10.627 -6.122 1.00 57.19 93 LEU A O 1
#

Radius of gyration: 13.63 Å; Cα contacts (8 Å, |Δi|>4): 108; chains: 1; bounding box: 36×27×38 Å

Solvent-accessible surface area (backbone atoms only — not comparable to full-atom values): 5722 Å² total; per-residue (Å²): 131,83,59,62,66,63,51,54,44,41,52,50,50,16,61,76,66,72,43,62,58,74,56,67,56,81,56,77,77,54,57,73,46,56,70,59,34,60,66,71,47,62,49,72,86,31,52,46,81,44,98,82,55,53,37,34,34,42,46,36,56,66,46,96,86,41,88,81,57,82,42,44,79,45,79,46,73,43,52,103,49,101,86,36,57,48,76,61,46,64,80,67,108